Protein AF-A0A1I7RJM3-F1 (afdb_monomer_lite)

Structure (mmCIF, N/CA/C/O backbone):
data_AF-A0A1I7RJM3-F1
#
_entry.id   AF-A0A1I7RJM3-F1
#
loop_
_atom_site.group_PDB
_atom_site.id
_atom_site.type_symbol
_atom_site.label_atom_id
_atom_site.label_alt_id
_atom_site.label_comp_id
_atom_site.label_asym_id
_atom_site.label_entity_id
_atom_site.label_seq_id
_atom_site.pdbx_PDB_ins_code
_atom_site.Cartn_x
_atom_site.Cartn_y
_atom_site.Cartn_z
_atom_site.occupancy
_atom_site.B_iso_or_equiv
_atom_site.auth_seq_id
_atom_site.auth_comp_id
_atom_site.auth_asym_id
_atom_site.auth_atom_id
_atom_site.pdbx_PDB_model_num
ATOM 1 N N . MET A 1 1 ? -2.940 43.808 5.542 1.00 33.12 1 MET A N 1
ATOM 2 C CA . MET A 1 1 ? -1.547 43.300 5.617 1.00 33.12 1 MET A CA 1
ATOM 3 C C . MET A 1 1 ? -1.615 42.033 6.467 1.00 33.12 1 MET A C 1
ATOM 5 O O . MET A 1 1 ? -2.248 42.121 7.502 1.00 33.12 1 MET A O 1
ATOM 9 N N . LEU A 1 2 ? -1.160 40.829 6.110 1.00 25.95 2 LEU A N 1
ATOM 10 C CA . LEU A 1 2 ? -0.137 40.352 5.173 1.00 25.95 2 LEU A CA 1
ATOM 11 C C . LEU A 1 2 ? -0.704 39.413 4.082 1.00 25.95 2 LEU A C 1
ATOM 13 O O . LEU A 1 2 ? -1.675 38.698 4.305 1.00 25.95 2 LEU A O 1
ATOM 17 N N . LYS A 1 3 ? -0.027 39.395 2.926 1.00 37.03 3 LYS A N 1
ATOM 18 C CA . LYS A 1 3 ? -0.059 38.338 1.902 1.00 37.03 3 LYS A CA 1
ATOM 19 C C . LYS A 1 3 ? 1.188 37.456 2.063 1.00 37.03 3 LYS A C 1
ATOM 21 O O . LYS A 1 3 ? 2.277 38.000 2.203 1.00 37.03 3 LYS A O 1
ATOM 26 N N . ALA A 1 4 ? 1.027 36.144 1.915 1.00 34.59 4 ALA A N 1
ATOM 27 C CA . ALA A 1 4 ? 2.020 35.191 1.399 1.00 34.59 4 ALA A CA 1
ATOM 28 C C . ALA A 1 4 ? 1.207 34.019 0.808 1.00 34.59 4 ALA A C 1
ATOM 30 O O . ALA A 1 4 ? 0.365 33.462 1.502 1.00 34.59 4 ALA A O 1
ATOM 31 N N . HIS A 1 5 ? 1.107 33.875 -0.516 1.00 38.12 5 HIS A N 1
ATOM 32 C CA . HIS A 1 5 ? 2.053 33.253 -1.459 1.00 38.12 5 HIS A CA 1
ATOM 33 C C . HIS A 1 5 ? 2.178 31.734 -1.293 1.00 38.12 5 HIS A C 1
ATOM 35 O O . HIS A 1 5 ? 2.834 31.242 -0.386 1.00 38.12 5 HIS A O 1
ATOM 41 N N . GLY A 1 6 ? 1.568 31.025 -2.246 1.00 28.30 6 GLY A N 1
ATOM 42 C CA . GLY A 1 6 ? 1.671 29.584 -2.428 1.00 28.30 6 GLY A CA 1
ATOM 43 C C . GLY A 1 6 ? 0.385 29.034 -3.030 1.00 28.30 6 GLY A C 1
ATOM 44 O O . GLY A 1 6 ? -0.518 28.646 -2.299 1.00 28.30 6 GLY A O 1
ATOM 45 N N . GLN A 1 7 ? 0.279 28.995 -4.362 1.00 35.38 7 GLN A N 1
ATOM 46 C CA . GLN A 1 7 ? -0.638 28.044 -4.992 1.00 35.38 7 GLN A CA 1
ATOM 47 C C . GLN A 1 7 ? -0.068 26.649 -4.727 1.00 35.38 7 GLN A C 1
ATOM 49 O O . GLN A 1 7 ? 0.703 26.128 -5.528 1.00 35.38 7 GLN A O 1
ATOM 54 N N . PHE A 1 8 ? -0.423 26.048 -3.594 1.00 35.38 8 PHE A N 1
ATOM 55 C CA . PHE A 1 8 ? -0.376 24.600 -3.501 1.00 35.38 8 PHE A CA 1
ATOM 56 C C . PHE A 1 8 ? -1.519 24.094 -4.368 1.00 35.38 8 PHE A C 1
ATOM 58 O O . PHE A 1 8 ? -2.683 24.141 -3.980 1.00 35.38 8 PHE A O 1
ATOM 65 N N . LYS A 1 9 ? -1.188 23.675 -5.590 1.00 30.12 9 LYS A N 1
ATOM 66 C CA . LYS A 1 9 ? -2.050 22.740 -6.302 1.00 30.12 9 LYS A CA 1
ATOM 67 C C . LYS A 1 9 ? -2.017 21.451 -5.476 1.00 30.12 9 LYS A C 1
ATOM 69 O O . LYS A 1 9 ? -0.932 20.876 -5.372 1.00 30.12 9 LYS A O 1
ATOM 74 N N . PRO A 1 10 ? -3.124 20.994 -4.867 1.00 33.91 10 PRO A N 1
ATOM 75 C CA . PRO A 1 10 ? -3.176 19.607 -4.445 1.00 33.91 10 PRO A CA 1
ATOM 76 C C . PRO A 1 10 ? -3.015 18.780 -5.723 1.00 33.91 10 PRO A C 1
ATOM 78 O O . PRO A 1 10 ? -3.806 18.921 -6.654 1.00 33.91 10 PRO A O 1
ATOM 81 N N . PHE A 1 11 ? -1.937 18.005 -5.830 1.00 28.30 11 PHE A N 1
ATOM 82 C CA . PHE A 1 11 ? -1.889 16.932 -6.816 1.00 28.30 11 PHE A CA 1
ATOM 83 C C . PHE A 1 11 ? -2.932 15.897 -6.379 1.00 28.30 11 PHE A C 1
ATOM 85 O O . PHE A 1 11 ? -2.795 15.364 -5.278 1.00 28.30 11 PHE A O 1
ATOM 92 N N . PRO A 1 12 ? -3.968 15.605 -7.183 1.00 38.62 12 PRO A N 1
ATOM 93 C CA . PRO A 1 12 ? -4.835 14.473 -6.922 1.00 38.62 12 PRO A CA 1
ATOM 94 C C . PRO A 1 12 ? -4.105 13.217 -7.410 1.00 38.62 12 PRO A C 1
ATOM 96 O O . PRO A 1 12 ? -4.193 12.822 -8.568 1.00 38.62 12 PRO A O 1
ATOM 99 N N . PHE A 1 13 ? -3.307 12.638 -6.528 1.00 37.47 13 PHE A N 1
ATOM 100 C CA . PHE A 1 13 ? -2.887 11.239 -6.561 1.00 37.47 13 PHE A CA 1
ATOM 101 C C . PHE A 1 13 ? -3.242 10.787 -5.136 1.00 37.47 13 PHE A C 1
ATOM 103 O O . PHE A 1 13 ? -2.579 11.206 -4.200 1.00 37.47 13 PHE A O 1
ATOM 110 N N . ASP A 1 14 ? -4.345 10.093 -4.845 1.00 51.00 14 ASP A N 1
ATOM 111 C CA . ASP A 1 14 ? -4.669 8.785 -5.398 1.00 51.00 14 ASP A CA 1
ATOM 112 C C . ASP A 1 14 ? -6.103 8.325 -4.990 1.00 51.00 14 ASP A C 1
ATOM 114 O O . ASP A 1 14 ? -6.282 7.250 -4.430 1.00 51.00 14 ASP A O 1
ATOM 118 N N . ASP A 1 15 ? -7.157 9.086 -5.300 1.00 57.03 15 ASP A N 1
ATOM 119 C CA . ASP A 1 15 ? -8.531 8.881 -4.773 1.00 57.03 15 ASP A CA 1
ATOM 120 C C . ASP A 1 15 ? -9.396 7.803 -5.477 1.00 57.03 15 ASP A C 1
ATOM 122 O O . ASP A 1 15 ? -10.577 8.028 -5.744 1.00 57.03 15 ASP A O 1
ATOM 126 N N . GLU A 1 16 ? -8.859 6.615 -5.779 1.00 65.81 16 GLU A N 1
ATOM 127 C CA . GLU A 1 16 ? -9.742 5.468 -6.079 1.00 65.81 16 GLU A CA 1
ATOM 128 C C . GLU A 1 16 ? -9.911 4.621 -4.816 1.00 65.81 16 GLU A C 1
ATOM 130 O O . GLU A 1 16 ? -8.980 3.896 -4.446 1.00 65.81 16 GLU A O 1
ATOM 135 N N . PRO A 1 17 ? -11.068 4.702 -4.130 1.00 67.31 17 PRO A N 1
ATOM 136 C CA . PRO A 1 17 ? -11.304 3.894 -2.951 1.00 67.31 17 PRO A CA 1
ATOM 137 C C . PRO A 1 17 ? -11.338 2.415 -3.338 1.00 67.31 17 PRO A C 1
ATOM 139 O O . PRO A 1 17 ? -12.080 1.990 -4.228 1.00 67.31 17 PRO A O 1
ATOM 142 N N . LEU A 1 18 ? -10.529 1.623 -2.641 1.00 77.12 18 LEU A N 1
ATOM 143 C CA . LEU A 1 18 ? -10.629 0.169 -2.672 1.00 77.12 18 LEU A CA 1
ATOM 144 C C . LEU A 1 18 ? -11.888 -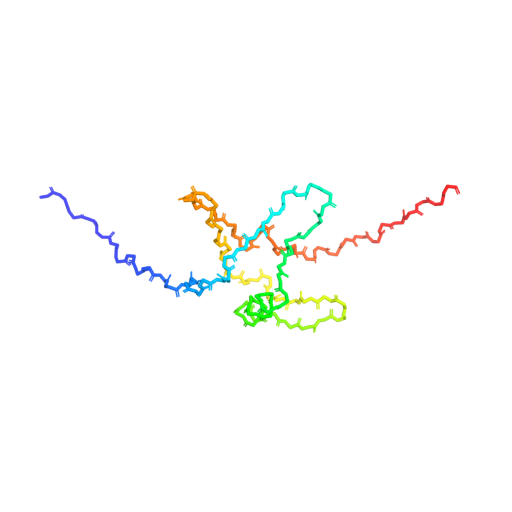0.281 -1.926 1.00 77.12 18 LEU A C 1
ATOM 146 O O . LEU A 1 18 ? -12.515 0.490 -1.191 1.00 77.12 18 LEU A O 1
ATOM 150 N N . SER A 1 19 ? -12.265 -1.541 -2.123 1.00 78.06 19 SER A N 1
ATOM 151 C CA . SER A 1 19 ? -13.451 -2.102 -1.481 1.00 78.06 19 SER A CA 1
ATOM 152 C C . SER A 1 19 ? -13.284 -2.055 0.047 1.00 78.06 19 SER A C 1
ATOM 154 O O . SER A 1 19 ? -12.228 -2.455 0.546 1.00 78.06 19 SER A O 1
ATOM 156 N N . PRO A 1 20 ? -14.285 -1.596 0.823 1.00 82.81 20 PRO A N 1
ATOM 157 C CA . PRO A 1 20 ? -14.214 -1.692 2.274 1.00 82.81 20 PRO A CA 1
ATOM 158 C C . PRO A 1 20 ? -14.127 -3.164 2.685 1.00 82.81 20 PRO A C 1
ATOM 160 O O . PRO A 1 20 ? -14.798 -4.024 2.112 1.00 82.81 20 PRO A O 1
ATOM 163 N N . GLY A 1 21 ? -13.304 -3.458 3.688 1.00 83.19 21 GLY A N 1
ATOM 164 C CA . GLY A 1 21 ? -13.040 -4.828 4.103 1.00 83.19 21 GLY A CA 1
ATOM 165 C C . GLY A 1 21 ? -12.536 -4.929 5.535 1.00 83.19 21 GLY A C 1
ATOM 166 O O . GLY A 1 21 ? -12.261 -3.928 6.197 1.00 83.19 21 GLY A O 1
ATOM 167 N N . LEU A 1 22 ? -12.430 -6.169 6.006 1.00 86.75 22 LEU A N 1
ATOM 168 C CA . LEU A 1 22 ? -11.774 -6.492 7.266 1.00 86.75 22 LEU A CA 1
ATOM 169 C C . LEU A 1 22 ? -10.263 -6.580 7.045 1.00 86.75 22 LEU A C 1
ATOM 171 O O . LEU A 1 22 ? -9.806 -7.098 6.027 1.00 86.75 22 LEU A O 1
ATOM 175 N N . ALA A 1 23 ? -9.501 -6.105 8.023 1.00 88.88 23 ALA A N 1
ATOM 176 C CA . ALA A 1 23 ? -8.050 -6.209 8.053 1.00 88.88 23 ALA A CA 1
ATOM 177 C C . ALA A 1 23 ? -7.607 -6.835 9.379 1.00 88.88 23 ALA A C 1
ATOM 179 O O . ALA A 1 23 ? -8.293 -6.700 10.394 1.00 88.88 23 ALA A O 1
ATOM 180 N N . MET A 1 24 ? -6.450 -7.496 9.368 1.00 92.44 24 MET A N 1
ATOM 181 C CA . MET A 1 24 ? -5.774 -7.979 10.571 1.00 92.44 24 MET A CA 1
ATOM 182 C C . MET A 1 24 ? -4.433 -7.266 10.721 1.00 92.44 24 MET A C 1
ATOM 184 O O . MET A 1 24 ? -3.735 -7.036 9.735 1.00 92.44 24 MET A O 1
ATOM 188 N N . THR A 1 25 ? -4.072 -6.923 11.953 1.00 92.50 25 THR A N 1
ATOM 189 C CA . THR A 1 25 ? -2.716 -6.480 12.279 1.00 92.50 25 THR A CA 1
ATOM 190 C C . THR A 1 25 ? -1.886 -7.705 12.635 1.00 92.50 25 THR A C 1
ATOM 192 O O . THR A 1 25 ? -2.179 -8.365 13.631 1.00 92.50 25 THR A O 1
ATOM 195 N N . ASP A 1 26 ? -0.867 -7.999 11.835 1.00 93.19 26 ASP A N 1
ATOM 196 C CA . ASP A 1 26 ? -0.008 -9.169 12.006 1.00 93.19 26 ASP A CA 1
ATOM 197 C C . ASP A 1 26 ? 1.466 -8.754 11.954 1.00 93.19 26 ASP A C 1
ATOM 199 O O . ASP A 1 26 ? 1.986 -8.403 10.896 1.00 93.19 26 ASP A O 1
ATOM 203 N N . THR A 1 27 ? 2.143 -8.785 13.104 1.00 93.94 27 THR A N 1
ATOM 204 C CA . THR A 1 27 ? 3.575 -8.462 13.205 1.00 93.94 27 THR A CA 1
ATOM 205 C C . THR A 1 27 ? 4.484 -9.563 12.653 1.00 93.94 27 THR A C 1
ATOM 207 O O . THR A 1 27 ? 5.684 -9.338 12.532 1.00 93.94 27 THR A O 1
ATOM 210 N N . GLY A 1 28 ? 3.949 -10.754 12.355 1.00 95.56 28 GLY A N 1
ATOM 211 C CA . GLY A 1 28 ? 4.679 -11.857 11.726 1.00 95.56 28 GLY A CA 1
ATOM 212 C C . GLY A 1 28 ? 4.717 -11.787 10.196 1.00 95.56 28 GLY A C 1
ATOM 213 O O . GLY A 1 28 ? 5.484 -12.524 9.576 1.00 95.56 28 GLY A O 1
ATOM 214 N N . SER A 1 29 ? 3.927 -10.902 9.580 1.00 90.06 29 SER A N 1
ATOM 215 C CA . SER A 1 29 ? 3.927 -10.682 8.132 1.00 90.06 29 SER A CA 1
ATOM 216 C C . SER A 1 29 ? 4.982 -9.655 7.719 1.00 90.06 29 SER A C 1
ATOM 218 O O . SER A 1 29 ? 5.163 -8.621 8.360 1.00 90.06 29 SER A O 1
ATOM 220 N N . THR A 1 30 ? 5.642 -9.905 6.589 1.00 88.94 30 THR A N 1
ATOM 221 C CA . THR A 1 30 ? 6.606 -8.979 5.975 1.00 88.94 30 THR A CA 1
ATOM 222 C C . THR A 1 30 ? 5.966 -8.012 4.978 1.00 88.94 30 THR A C 1
ATOM 224 O O . THR A 1 30 ? 6.643 -7.114 4.481 1.00 88.94 30 THR A O 1
ATOM 227 N N . VAL A 1 31 ? 4.679 -8.191 4.654 1.00 88.44 31 VAL A N 1
ATOM 228 C CA . VAL A 1 31 ? 3.987 -7.456 3.584 1.00 88.44 31 VAL A CA 1
ATOM 229 C C . VAL A 1 31 ? 2.583 -7.007 3.986 1.00 88.44 31 VAL A C 1
ATOM 231 O O . VAL A 1 31 ? 1.913 -7.635 4.810 1.00 88.44 31 VAL A O 1
ATOM 234 N N . ILE A 1 32 ? 2.103 -5.952 3.323 1.00 88.81 32 ILE A N 1
ATOM 235 C CA . ILE A 1 32 ? 0.685 -5.580 3.311 1.00 88.81 32 ILE A CA 1
ATOM 236 C C . ILE A 1 32 ? -0.014 -6.439 2.255 1.00 88.81 32 ILE A C 1
ATOM 238 O O . ILE A 1 32 ? 0.287 -6.341 1.066 1.00 88.81 32 ILE A O 1
ATOM 242 N N . SER A 1 33 ? -0.961 -7.266 2.689 1.00 89.12 33 SER A N 1
ATOM 243 C CA . SER A 1 33 ? -1.761 -8.111 1.798 1.00 89.12 33 SER A CA 1
ATOM 244 C C . SER A 1 33 ? -3.133 -7.493 1.538 1.00 89.12 33 SER A C 1
ATOM 246 O O . SER A 1 33 ? -3.747 -6.927 2.440 1.00 89.12 33 SER A O 1
ATOM 248 N N . ALA A 1 34 ? -3.628 -7.634 0.309 1.00 89.31 34 ALA A N 1
ATOM 249 C CA . ALA A 1 34 ? -4.945 -7.162 -0.108 1.00 89.31 34 ALA A CA 1
ATOM 250 C C . ALA A 1 34 ? -5.669 -8.233 -0.944 1.00 89.31 34 ALA A C 1
ATOM 252 O O . ALA A 1 34 ? -5.005 -9.078 -1.556 1.00 89.31 34 ALA A O 1
ATOM 253 N N . PRO A 1 35 ? -7.015 -8.209 -1.018 1.00 89.88 35 PRO A N 1
ATOM 254 C CA . PRO A 1 35 ? -7.764 -9.051 -1.944 1.00 89.88 35 PRO A CA 1
ATOM 255 C C . PRO A 1 35 ? -7.262 -8.884 -3.379 1.00 89.88 35 PRO A C 1
ATOM 257 O O . PRO A 1 35 ? -6.938 -7.775 -3.803 1.00 89.88 35 PRO A O 1
ATOM 260 N N . ARG A 1 36 ? -7.243 -9.976 -4.150 1.00 90.31 36 ARG A N 1
ATOM 261 C CA . ARG A 1 36 ? -6.626 -10.018 -5.485 1.00 90.31 36 ARG A CA 1
ATOM 262 C C . ARG A 1 36 ? -7.060 -8.873 -6.408 1.00 90.31 36 ARG A C 1
ATOM 264 O O . ARG A 1 36 ? -6.210 -8.254 -7.035 1.00 90.31 36 ARG A O 1
ATOM 271 N N . ALA A 1 37 ? -8.357 -8.577 -6.469 1.00 89.12 37 ALA A N 1
ATOM 272 C CA . ALA A 1 37 ? -8.883 -7.522 -7.335 1.00 89.12 37 ALA A CA 1
ATOM 273 C C . ALA A 1 37 ? -8.355 -6.128 -6.956 1.00 89.12 37 ALA A C 1
ATOM 275 O O . ALA A 1 37 ? -8.063 -5.315 -7.828 1.00 89.12 37 ALA A O 1
ATOM 276 N N . ASP A 1 38 ? -8.208 -5.854 -5.660 1.00 88.12 38 ASP A N 1
ATOM 277 C CA . ASP A 1 38 ? -7.698 -4.576 -5.170 1.00 88.12 38 ASP A CA 1
ATOM 278 C C . ASP A 1 38 ? -6.168 -4.513 -5.277 1.00 88.12 38 ASP A C 1
ATOM 280 O O . ASP A 1 38 ? -5.624 -3.491 -5.689 1.00 88.12 38 ASP A O 1
ATOM 284 N N . PHE A 1 39 ? -5.476 -5.630 -5.039 1.00 89.25 39 PHE A N 1
ATOM 285 C CA . PHE A 1 39 ? -4.048 -5.770 -5.327 1.00 89.25 39 PHE A CA 1
ATOM 286 C C . PHE A 1 39 ? -3.726 -5.464 -6.799 1.00 89.25 39 PHE A C 1
ATOM 288 O O . PHE A 1 39 ? -2.833 -4.669 -7.080 1.00 89.25 39 PHE A O 1
ATOM 295 N N . GLU A 1 40 ? -4.476 -6.032 -7.748 1.00 90.19 40 GLU A N 1
ATOM 296 C CA . GLU A 1 40 ? -4.279 -5.793 -9.184 1.00 90.19 40 GLU A CA 1
ATOM 297 C C . GLU A 1 40 ? -4.493 -4.314 -9.560 1.00 90.19 40 GLU A C 1
ATOM 299 O O . GLU A 1 40 ? -3.721 -3.765 -10.354 1.00 90.19 40 GLU A O 1
ATOM 304 N N . LYS A 1 41 ? -5.474 -3.632 -8.946 1.00 88.75 41 LYS A N 1
ATOM 305 C CA . LYS A 1 41 ? -5.663 -2.179 -9.106 1.00 88.75 41 LYS A CA 1
ATOM 306 C C . LYS A 1 41 ? -4.458 -1.395 -8.591 1.00 88.75 41 LYS A C 1
ATOM 308 O O . LYS A 1 41 ? -3.954 -0.539 -9.316 1.00 88.75 41 LYS A O 1
ATOM 313 N N . ILE A 1 42 ? -3.971 -1.710 -7.384 1.00 87.75 42 ILE A N 1
ATOM 314 C CA . ILE A 1 42 ? -2.791 -1.060 -6.791 1.00 87.75 42 ILE A CA 1
ATOM 315 C C . ILE A 1 42 ? -1.586 -1.236 -7.715 1.00 87.75 42 ILE A C 1
ATOM 317 O O . ILE A 1 42 ? -0.975 -0.244 -8.106 1.00 87.75 42 ILE A O 1
ATOM 321 N N . MET A 1 43 ? -1.278 -2.474 -8.121 1.00 90.06 43 MET A N 1
ATOM 322 C CA . MET A 1 43 ? -0.125 -2.776 -8.977 1.00 90.06 43 MET A CA 1
ATOM 323 C C . MET A 1 43 ? -0.184 -2.016 -10.304 1.00 90.06 43 MET A C 1
ATOM 325 O O . MET A 1 43 ? 0.813 -1.426 -10.722 1.00 90.06 43 MET A O 1
ATOM 329 N N . LYS A 1 44 ? -1.360 -1.962 -10.9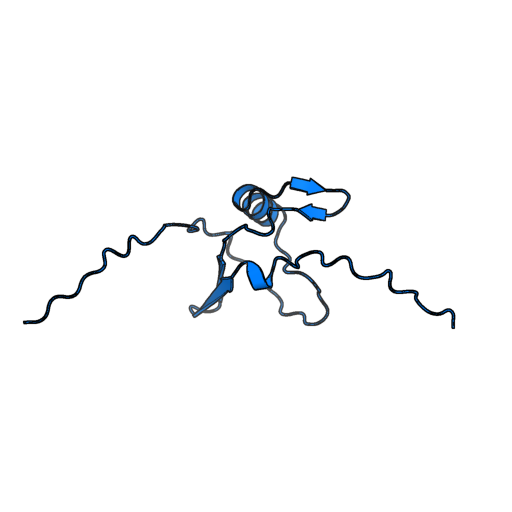44 1.00 90.12 44 LYS A N 1
ATOM 330 C CA . LYS A 1 44 ? -1.565 -1.186 -12.175 1.00 90.12 44 LYS A CA 1
ATOM 331 C C . LYS A 1 44 ? -1.301 0.306 -11.955 1.00 90.12 44 LYS A C 1
ATOM 333 O O . LYS A 1 44 ? -0.690 0.952 -12.805 1.00 90.12 44 LYS A O 1
ATOM 338 N N . LYS A 1 45 ? -1.746 0.845 -10.821 1.00 87.06 45 LYS A N 1
ATOM 339 C CA . LYS A 1 45 ? -1.640 2.266 -10.475 1.00 87.06 45 LYS A CA 1
ATOM 340 C C . LYS A 1 45 ? -0.204 2.699 -10.210 1.00 87.06 45 LYS A C 1
ATOM 342 O O . LYS A 1 45 ? 0.258 3.672 -10.802 1.00 87.06 45 LYS A O 1
ATOM 347 N N . ILE A 1 46 ? 0.537 1.910 -9.432 1.00 88.50 46 ILE A N 1
ATOM 348 C CA . ILE A 1 46 ? 1.967 2.143 -9.175 1.00 88.50 46 ILE A CA 1
ATOM 349 C C . ILE A 1 46 ? 2.861 1.705 -10.345 1.00 88.50 46 ILE A C 1
ATOM 351 O O . ILE A 1 46 ? 4.085 1.709 -10.214 1.00 88.50 46 ILE A O 1
ATOM 355 N N . LYS A 1 47 ? 2.265 1.308 -11.481 1.00 91.06 47 LYS A N 1
ATOM 356 C CA . LYS A 1 47 ? 2.952 0.823 -12.687 1.00 91.06 47 LYS A CA 1
ATOM 357 C C . LYS A 1 47 ? 3.939 -0.306 -12.384 1.00 91.06 47 LYS A C 1
ATOM 359 O O . LYS A 1 47 ? 5.008 -0.382 -12.987 1.00 91.06 47 LYS A O 1
ATOM 364 N N . ALA A 1 48 ? 3.586 -1.166 -11.432 1.00 91.00 48 ALA A N 1
ATOM 365 C CA . ALA A 1 48 ? 4.401 -2.315 -11.110 1.00 91.00 48 ALA A CA 1
ATOM 366 C C . ALA A 1 48 ? 4.335 -3.345 -12.240 1.00 91.00 48 ALA A C 1
ATOM 368 O O . ALA A 1 48 ? 3.294 -3.570 -12.861 1.00 91.00 48 ALA A O 1
ATOM 369 N N . THR A 1 49 ? 5.465 -3.991 -12.481 1.00 92.50 49 THR A N 1
ATOM 370 C CA . THR A 1 49 ? 5.630 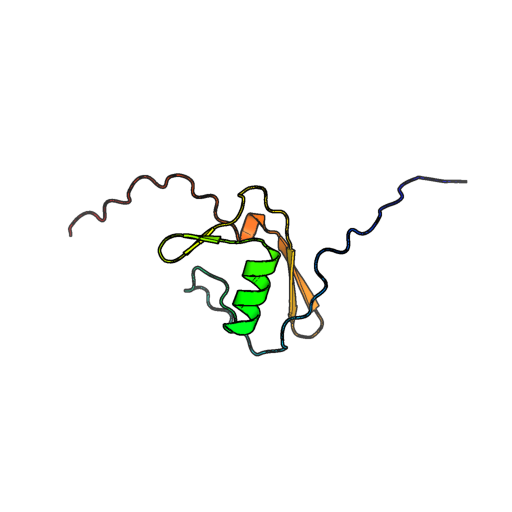-5.032 -13.489 1.00 92.50 49 THR A CA 1
ATOM 371 C C . THR A 1 49 ? 5.952 -6.356 -12.803 1.00 92.50 49 THR A C 1
ATOM 373 O O . THR A 1 49 ? 6.685 -6.362 -11.809 1.00 92.50 49 THR A O 1
ATOM 376 N N . PRO A 1 50 ? 5.406 -7.485 -13.283 1.00 91.44 50 PRO A N 1
ATOM 377 C CA . PRO A 1 50 ? 5.791 -8.792 -12.773 1.00 91.44 50 PRO A CA 1
ATOM 378 C C . PRO A 1 50 ? 7.285 -9.048 -13.004 1.00 91.44 50 PRO A C 1
ATOM 380 O O . PRO A 1 50 ? 7.789 -8.854 -14.110 1.00 91.44 50 PRO A O 1
ATOM 383 N N . TYR A 1 51 ? 7.978 -9.535 -11.981 1.00 88.06 51 TYR A N 1
ATOM 384 C CA . TYR A 1 51 ? 9.368 -9.968 -12.054 1.00 88.06 51 TYR A CA 1
ATOM 385 C C . TYR A 1 51 ? 9.555 -11.228 -11.210 1.00 88.06 51 TYR A C 1
ATOM 387 O O . TYR A 1 51 ? 9.463 -11.194 -9.982 1.00 88.06 51 TYR A O 1
ATOM 395 N N . LYS A 1 52 ? 9.819 -12.362 -11.871 1.00 90.44 52 LYS A N 1
ATOM 396 C CA . LYS A 1 52 ? 9.872 -13.690 -11.236 1.00 90.44 52 LYS A CA 1
ATOM 397 C C . LYS A 1 52 ? 8.593 -13.954 -10.420 1.00 90.44 52 LYS A C 1
ATOM 399 O O . LYS A 1 52 ? 7.510 -13.990 -10.991 1.00 90.44 52 LYS A O 1
ATOM 404 N N . SER A 1 53 ? 8.717 -14.136 -9.107 1.00 84.31 53 SER A N 1
ATOM 405 C CA . SER A 1 53 ? 7.618 -14.368 -8.163 1.00 84.31 53 SER A CA 1
ATOM 406 C C . SER A 1 53 ? 7.139 -13.094 -7.451 1.00 84.31 53 SER A C 1
ATOM 408 O O . SER A 1 53 ? 6.431 -13.193 -6.453 1.00 84.31 53 SER A O 1
ATOM 410 N N . ALA A 1 54 ? 7.553 -11.911 -7.912 1.00 85.62 54 ALA A N 1
ATOM 411 C CA . ALA A 1 54 ? 7.288 -10.625 -7.274 1.00 85.62 54 ALA A CA 1
ATOM 412 C C . ALA A 1 54 ? 6.786 -9.573 -8.278 1.00 85.62 54 ALA A C 1
ATOM 414 O O . ALA A 1 54 ? 6.678 -9.823 -9.481 1.00 85.62 54 ALA A O 1
ATOM 415 N N . TYR A 1 55 ? 6.490 -8.380 -7.764 1.00 87.88 55 TYR A N 1
ATOM 416 C CA . TYR A 1 55 ? 6.178 -7.187 -8.544 1.00 87.88 55 TYR A CA 1
ATOM 417 C C . TYR A 1 55 ? 7.221 -6.115 -8.246 1.00 87.88 55 TYR A C 1
ATOM 419 O O . TYR A 1 55 ? 7.529 -5.858 -7.085 1.00 87.88 55 TYR A O 1
ATOM 427 N N . MET A 1 56 ? 7.753 -5.486 -9.290 1.00 90.12 56 MET A N 1
ATOM 428 C CA . MET A 1 56 ? 8.726 -4.403 -9.173 1.00 90.12 56 MET A CA 1
ATOM 429 C C . MET A 1 56 ? 8.160 -3.120 -9.762 1.00 90.12 56 MET A C 1
ATOM 431 O O . MET A 1 56 ? 7.522 -3.136 -10.813 1.00 90.12 56 MET A O 1
ATOM 435 N N . THR A 1 57 ? 8.435 -1.999 -9.107 1.00 90.19 57 THR A N 1
ATOM 436 C CA . THR A 1 57 ? 8.196 -0.655 -9.642 1.00 90.19 57 THR A CA 1
ATOM 437 C C . THR A 1 57 ? 9.487 0.163 -9.559 1.00 90.19 57 THR A C 1
ATOM 439 O O . THR A 1 57 ? 10.505 -0.325 -9.068 1.00 90.19 57 THR A O 1
ATOM 442 N N . SER A 1 58 ? 9.471 1.395 -10.067 1.00 89.12 58 SER A N 1
ATOM 443 C CA . SER A 1 58 ? 10.609 2.306 -9.937 1.00 89.12 58 SER A CA 1
ATOM 444 C C . SER A 1 58 ? 10.926 2.566 -8.463 1.00 89.12 58 SER A C 1
ATOM 446 O O . SER A 1 58 ? 10.025 2.879 -7.690 1.00 89.12 58 SER A O 1
ATOM 448 N N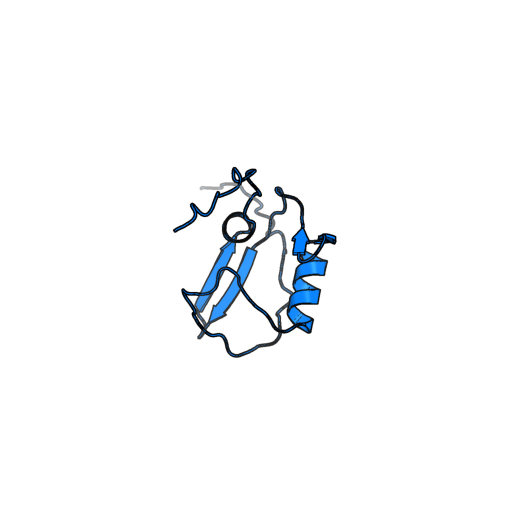 . CYS A 1 59 ? 12.206 2.550 -8.082 1.00 85.50 59 CYS A N 1
ATOM 449 C CA . CYS A 1 59 ? 12.627 2.984 -6.743 1.00 85.50 59 CYS A CA 1
ATOM 450 C C . CYS A 1 59 ? 12.313 4.467 -6.477 1.00 85.50 59 CYS A C 1
ATOM 452 O O . CYS A 1 59 ? 12.256 4.882 -5.327 1.00 85.50 59 CYS A O 1
ATOM 454 N N . SER A 1 60 ? 12.109 5.264 -7.532 1.00 86.19 60 SER A N 1
ATOM 455 C CA . SER A 1 60 ? 11.655 6.658 -7.454 1.00 86.19 60 SER A CA 1
ATOM 456 C C . SER A 1 60 ? 10.133 6.812 -7.564 1.00 86.19 60 SER A C 1
ATOM 458 O O . SER A 1 60 ? 9.643 7.907 -7.835 1.00 86.19 60 SER A O 1
ATOM 460 N N . ALA A 1 61 ? 9.371 5.720 -7.445 1.00 86.00 61 ALA A N 1
ATOM 461 C CA . ALA A 1 61 ? 7.919 5.793 -7.445 1.00 86.00 61 ALA A CA 1
ATOM 462 C C . ALA A 1 61 ? 7.425 6.493 -6.169 1.00 86.00 61 ALA A C 1
ATOM 464 O O . ALA A 1 61 ? 7.596 6.007 -5.050 1.00 86.00 61 ALA A O 1
ATOM 465 N N . GLU A 1 62 ? 6.764 7.627 -6.365 1.00 88.56 62 GLU A N 1
ATOM 466 C CA . GLU A 1 62 ? 6.133 8.413 -5.309 1.00 88.56 62 GLU A CA 1
ATOM 467 C C . GLU A 1 62 ? 4.644 8.056 -5.244 1.00 88.56 62 GLU A C 1
ATOM 469 O O . GLU A 1 62 ? 3.898 8.297 -6.195 1.00 88.56 62 GLU A O 1
ATOM 474 N N . PHE A 1 63 ? 4.207 7.459 -4.135 1.00 87.00 63 PHE A N 1
ATOM 475 C CA . PHE A 1 63 ? 2.793 7.205 -3.844 1.00 87.00 63 PHE A CA 1
ATOM 476 C C . PHE A 1 63 ? 2.555 7.153 -2.331 1.00 87.00 63 PHE A C 1
ATOM 478 O O . PHE A 1 63 ? 3.489 6.964 -1.553 1.00 87.00 63 PHE A O 1
ATOM 485 N N . THR A 1 64 ? 1.301 7.302 -1.902 1.00 89.69 64 THR A N 1
ATOM 486 C CA . THR A 1 64 ? 0.894 7.128 -0.500 1.00 89.69 64 THR A CA 1
ATOM 487 C C . THR A 1 64 ? -0.251 6.128 -0.433 1.00 89.69 64 THR A C 1
ATOM 489 O O . THR A 1 64 ? -1.237 6.265 -1.150 1.00 89.69 64 THR A O 1
ATOM 492 N N . LEU A 1 65 ? -0.139 5.119 0.431 1.00 88.38 65 LEU A N 1
ATOM 493 C CA . LEU A 1 65 ? -1.266 4.254 0.766 1.00 88.38 65 LEU A CA 1
ATOM 494 C C . LEU A 1 65 ? -2.086 4.909 1.877 1.00 88.38 65 LEU A C 1
ATOM 496 O O . LEU A 1 65 ? -1.572 5.181 2.965 1.00 88.38 65 LEU A O 1
ATOM 500 N N . HIS A 1 66 ? -3.365 5.143 1.598 1.00 89.94 66 HIS A N 1
ATOM 501 C CA . HIS A 1 66 ? -4.315 5.721 2.541 1.00 89.94 66 HIS A CA 1
ATOM 502 C C . HIS A 1 66 ? -5.180 4.614 3.146 1.00 89.94 66 HIS A C 1
ATOM 504 O O . HIS A 1 66 ? -5.909 3.925 2.433 1.00 89.94 66 HIS A O 1
ATOM 510 N N . PHE A 1 67 ? -5.134 4.460 4.469 1.00 87.38 67 PHE A N 1
ATOM 511 C CA . PHE A 1 67 ? -6.035 3.577 5.208 1.00 87.38 67 PHE A CA 1
ATOM 512 C C . PHE A 1 67 ? -7.006 4.411 6.029 1.00 87.38 67 PHE A C 1
ATOM 514 O O . PHE A 1 67 ? -6.591 5.258 6.818 1.00 87.38 67 PHE A O 1
ATOM 521 N N . LYS A 1 68 ? -8.302 4.128 5.895 1.00 90.06 68 LYS A N 1
ATOM 522 C CA . LYS A 1 68 ? -9.339 4.698 6.754 1.00 90.06 68 LYS A CA 1
ATOM 523 C C . LYS A 1 68 ? -9.878 3.619 7.683 1.00 90.06 68 LYS A C 1
ATOM 525 O O . LYS A 1 68 ? -10.627 2.747 7.256 1.00 90.06 68 LYS A O 1
ATOM 530 N N . ILE A 1 69 ? -9.498 3.682 8.955 1.00 86.88 69 ILE A N 1
ATOM 531 C CA . ILE A 1 69 ? -9.864 2.694 9.977 1.00 86.88 69 ILE A CA 1
ATOM 532 C C . ILE A 1 69 ? -10.656 3.414 11.063 1.00 86.88 69 ILE A C 1
ATOM 534 O O . ILE A 1 69 ? -10.158 4.359 11.670 1.00 86.88 69 ILE A O 1
ATOM 538 N N . ALA A 1 70 ? -11.904 2.991 11.289 1.00 87.00 70 ALA A N 1
ATOM 539 C CA . ALA A 1 70 ? -12.802 3.589 12.285 1.00 87.00 70 ALA A CA 1
ATOM 540 C C . ALA A 1 70 ? -12.900 5.132 12.194 1.00 87.00 70 ALA A C 1
ATOM 542 O O . ALA A 1 70 ? -12.937 5.831 13.202 1.00 87.00 70 ALA A O 1
ATOM 543 N N . GLY A 1 71 ? -12.902 5.676 10.971 1.00 85.56 71 GLY A N 1
ATOM 544 C CA . GLY A 1 71 ? -12.980 7.121 10.721 1.00 85.56 71 GLY A CA 1
ATOM 545 C C . GLY A 1 71 ? -11.655 7.881 10.850 1.00 85.56 71 GLY A C 1
ATOM 546 O O . GLY A 1 71 ? -11.616 9.056 10.498 1.00 85.56 71 GLY A O 1
ATOM 547 N N . LYS A 1 72 ? -10.574 7.224 11.282 1.00 90.25 72 LYS A N 1
ATOM 548 C CA . LYS A 1 72 ? -9.226 7.795 11.316 1.00 90.25 72 LYS A CA 1
ATOM 549 C C . LYS A 1 72 ? -8.455 7.445 10.049 1.00 90.25 72 LYS A C 1
ATOM 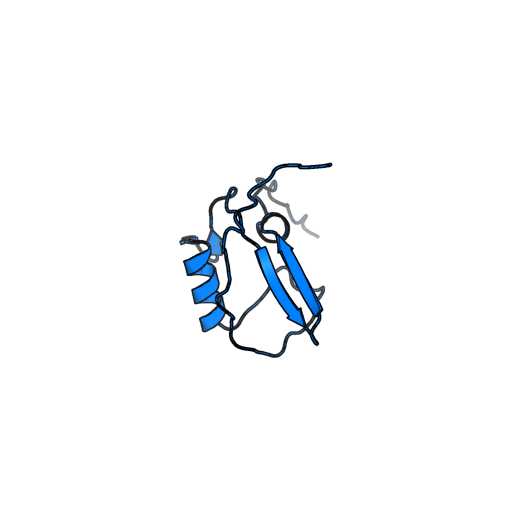551 O O . LYS A 1 72 ? -8.498 6.306 9.586 1.00 90.25 72 LYS A O 1
ATOM 556 N N . GLU A 1 73 ? -7.737 8.428 9.523 1.00 92.75 73 GLU A N 1
ATOM 557 C CA . GLU A 1 73 ? -6.901 8.285 8.333 1.00 92.75 73 GLU A CA 1
ATOM 558 C C . GLU A 1 73 ? -5.441 8.042 8.720 1.00 92.75 73 GLU A C 1
ATOM 560 O O . GLU A 1 73 ? -4.895 8.681 9.625 1.00 92.75 73 GLU A O 1
ATOM 565 N N . PHE A 1 74 ? -4.823 7.088 8.033 1.00 89.50 74 PHE A N 1
ATOM 566 C CA . PHE A 1 74 ? -3.423 6.718 8.164 1.00 89.50 74 PHE A CA 1
ATOM 567 C C . PHE A 1 74 ? -2.773 6.772 6.786 1.00 89.50 74 PHE A C 1
ATOM 569 O O . PHE A 1 74 ? -3.346 6.295 5.805 1.00 89.50 74 PHE A O 1
ATOM 576 N N . HIS A 1 75 ? -1.571 7.337 6.728 1.00 93.38 75 HIS A N 1
ATOM 577 C CA . HIS A 1 75 ? -0.837 7.575 5.491 1.00 93.38 75 HIS A CA 1
ATOM 578 C C . HIS A 1 75 ? 0.493 6.841 5.541 1.00 93.38 75 HIS A C 1
ATOM 580 O O . HIS A 1 75 ? 1.320 7.125 6.408 1.00 93.38 75 HIS A O 1
ATOM 586 N N . ILE A 1 76 ? 0.684 5.901 4.618 1.00 89.44 76 ILE A N 1
ATOM 587 C CA . ILE A 1 76 ? 1.927 5.145 4.482 1.00 89.44 76 ILE A CA 1
ATOM 588 C C . ILE A 1 76 ? 2.600 5.572 3.174 1.00 89.44 76 ILE A C 1
ATOM 590 O O . ILE A 1 76 ? 2.147 5.171 2.099 1.00 89.44 76 ILE A O 1
ATOM 594 N N . PRO A 1 77 ? 3.641 6.414 3.231 1.00 91.25 77 PRO A N 1
ATOM 595 C CA . PRO A 1 77 ? 4.353 6.857 2.039 1.00 91.25 77 PRO A CA 1
ATOM 596 C C . PRO A 1 77 ? 5.174 5.717 1.419 1.00 91.25 77 PRO A C 1
ATOM 598 O O . PRO A 1 77 ? 5.604 4.793 2.115 1.00 91.25 77 PRO A O 1
ATOM 601 N N . SER A 1 78 ? 5.422 5.800 0.110 1.00 88.81 78 SER A N 1
ATOM 602 C CA . SER A 1 78 ? 6.046 4.738 -0.691 1.00 88.81 78 SER A CA 1
ATOM 603 C C . SER A 1 78 ? 7.392 4.265 -0.143 1.00 88.81 78 SER A C 1
ATOM 605 O O . SER A 1 78 ? 7.653 3.065 -0.146 1.00 88.81 78 SER A O 1
ATOM 607 N N . TYR A 1 79 ? 8.210 5.157 0.421 1.00 87.31 79 TYR A N 1
ATOM 608 C CA . TYR A 1 79 ? 9.511 4.802 1.004 1.00 87.31 79 TYR A CA 1
ATOM 609 C C . TYR A 1 79 ? 9.430 3.840 2.207 1.00 87.31 79 TYR A C 1
ATOM 611 O O . TYR A 1 79 ? 10.443 3.259 2.583 1.00 87.31 79 TYR A O 1
ATOM 619 N N . GLN A 1 80 ? 8.256 3.668 2.830 1.00 87.9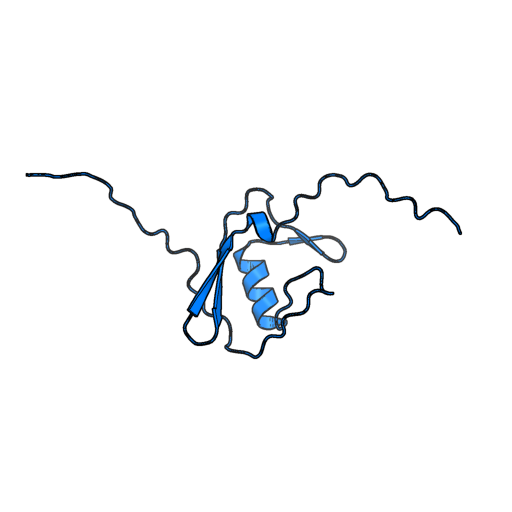4 80 GLN A N 1
ATOM 620 C CA . GLN A 1 80 ? 8.049 2.686 3.906 1.00 87.94 80 GLN A CA 1
ATOM 621 C C . GLN A 1 80 ? 7.634 1.303 3.384 1.00 87.94 80 GLN A C 1
ATOM 623 O O . GLN A 1 80 ? 7.730 0.326 4.122 1.00 87.94 80 GLN A O 1
ATOM 628 N N . VAL A 1 81 ? 7.150 1.212 2.140 1.00 86.75 81 VAL A N 1
ATOM 629 C CA . VAL A 1 81 ? 6.580 -0.018 1.553 1.00 86.75 81 VAL A CA 1
ATOM 630 C C . VAL A 1 81 ? 7.353 -0.542 0.351 1.00 86.75 81 VAL A C 1
ATOM 632 O O . VAL A 1 81 ? 7.204 -1.708 0.001 1.00 86.75 81 VAL A O 1
ATOM 635 N N . LEU A 1 82 ? 8.172 0.296 -0.281 1.00 85.31 82 LEU A N 1
ATOM 636 C CA . LEU A 1 82 ? 9.133 -0.109 -1.292 1.00 85.31 82 LEU A CA 1
ATOM 637 C C . LEU A 1 82 ? 10.473 -0.372 -0.601 1.00 85.31 82 LEU A C 1
ATOM 639 O O . LEU A 1 82 ? 11.247 0.570 -0.410 1.00 85.31 82 LEU A O 1
ATOM 643 N N . PRO A 1 83 ? 10.785 -1.624 -0.219 1.00 72.38 83 PRO A N 1
ATOM 644 C CA . PRO A 1 83 ? 12.150 -1.949 0.135 1.00 72.38 83 PRO A CA 1
ATOM 645 C C . PRO A 1 83 ? 12.997 -1.712 -1.114 1.00 72.38 83 PRO A C 1
ATOM 647 O O . PRO A 1 83 ? 12.798 -2.349 -2.149 1.00 72.38 83 PRO A O 1
ATOM 650 N N . ILE A 1 84 ? 13.935 -0.772 -1.034 1.00 65.06 84 ILE A N 1
ATOM 651 C CA . ILE A 1 84 ? 15.008 -0.718 -2.019 1.00 65.06 84 ILE A CA 1
ATOM 652 C C . ILE A 1 84 ? 15.725 -2.051 -1.858 1.00 65.06 84 ILE A C 1
ATOM 654 O O . ILE A 1 84 ? 16.179 -2.368 -0.756 1.00 65.06 84 ILE A O 1
ATOM 658 N N . GLU A 1 85 ? 15.792 -2.841 -2.929 1.00 57.03 85 GLU A N 1
ATOM 659 C CA . GLU A 1 85 ? 16.689 -3.988 -2.995 1.00 57.03 85 GLU A CA 1
ATOM 660 C C . GLU A 1 85 ? 18.119 -3.431 -2.950 1.00 57.03 85 GLU A C 1
ATOM 662 O O . GLU A 1 85 ? 18.810 -3.287 -3.954 1.00 57.03 85 GLU A O 1
ATOM 667 N N . LEU A 1 86 ? 18.560 -3.038 -1.752 1.00 42.25 86 LEU A N 1
ATOM 668 C CA . LEU A 1 86 ? 19.957 -3.110 -1.391 1.00 42.25 86 LEU A CA 1
ATOM 669 C C . LEU A 1 86 ? 20.311 -4.557 -1.694 1.00 42.25 86 LEU A C 1
ATOM 671 O O . LEU A 1 86 ? 19.613 -5.449 -1.216 1.00 42.25 86 LEU A O 1
ATOM 675 N N . GLN A 1 87 ? 21.319 -4.789 -2.532 1.00 40.09 87 GLN A N 1
ATOM 676 C CA . GLN A 1 87 ? 21.914 -6.110 -2.685 1.00 40.09 87 GLN A CA 1
ATOM 677 C C . GLN A 1 87 ? 22.248 -6.610 -1.281 1.00 40.09 87 GLN A C 1
ATOM 679 O O . GLN A 1 87 ? 23.280 -6.252 -0.716 1.00 40.09 87 GLN A O 1
ATOM 684 N N . LEU A 1 88 ? 21.331 -7.362 -0.674 1.00 43.12 88 LEU A N 1
ATOM 685 C CA . LEU A 1 88 ? 21.578 -7.987 0.602 1.00 43.12 88 LEU A CA 1
ATOM 686 C C . LEU A 1 88 ? 22.662 -9.014 0.284 1.00 43.12 88 LEU A C 1
ATOM 688 O O . LEU A 1 88 ? 22.431 -9.868 -0.581 1.00 43.12 88 LEU A O 1
ATOM 692 N N . PRO A 1 89 ? 23.862 -8.917 0.888 1.00 37.38 89 PRO A N 1
ATOM 693 C CA . PRO A 1 89 ? 24.836 -9.982 0.747 1.00 37.38 89 PRO A CA 1
ATOM 694 C C . PRO A 1 89 ? 24.128 -11.272 1.155 1.00 37.38 89 PRO A C 1
ATOM 696 O O . PRO A 1 89 ? 23.400 -11.289 2.149 1.00 37.38 89 PRO A O 1
ATOM 699 N N . SER A 1 90 ? 24.269 -12.306 0.326 1.00 44.22 90 SER A N 1
ATOM 700 C CA . SER A 1 90 ? 23.670 -13.621 0.540 1.00 44.22 90 SER A CA 1
ATOM 701 C C . SER A 1 90 ? 23.813 -14.016 2.008 1.00 44.22 90 SER A C 1
ATOM 703 O O . SER A 1 90 ? 24.933 -14.210 2.482 1.00 44.22 90 SER A O 1
ATOM 705 N N . TYR A 1 91 ? 22.696 -14.079 2.731 1.00 42.19 91 TYR A N 1
ATOM 706 C CA . TYR A 1 91 ? 22.691 -14.552 4.107 1.00 42.19 91 TYR A CA 1
ATOM 707 C C . TYR A 1 91 ? 22.968 -16.056 4.062 1.00 42.19 91 TYR A C 1
ATOM 709 O O . TYR A 1 91 ? 22.101 -16.845 3.687 1.00 42.19 91 TYR A O 1
ATOM 717 N N . ASP A 1 92 ? 24.207 -16.435 4.372 1.00 46.34 92 ASP A N 1
ATOM 718 C CA . ASP A 1 92 ? 24.601 -17.826 4.556 1.00 46.34 92 ASP A CA 1
ATOM 719 C C . ASP A 1 92 ? 23.973 -18.302 5.871 1.00 46.34 92 ASP A C 1
ATOM 721 O O . ASP A 1 92 ? 24.384 -17.894 6.962 1.00 46.34 92 ASP A O 1
ATOM 725 N N . PHE A 1 93 ? 22.905 -19.099 5.772 1.00 46.06 93 PHE A N 1
ATOM 726 C CA . PHE A 1 93 ? 22.378 -19.837 6.914 1.00 46.06 93 PHE A CA 1
ATOM 727 C C . PHE A 1 93 ? 23.448 -20.857 7.296 1.00 46.06 93 PHE A C 1
ATOM 729 O O . PHE A 1 93 ? 23.495 -21.964 6.756 1.00 46.06 93 PHE A O 1
ATOM 736 N N . GLY A 1 94 ? 24.330 -20.441 8.207 1.00 39.81 94 GLY A N 1
ATOM 737 C CA . GLY A 1 94 ? 25.310 -21.305 8.836 1.00 39.81 94 GLY A CA 1
ATOM 738 C C . GLY A 1 94 ? 24.647 -22.624 9.213 1.00 39.81 94 GLY A C 1
ATOM 739 O O . GLY A 1 94 ? 23.650 -22.651 9.938 1.00 39.81 94 GLY A O 1
ATOM 740 N N . LYS A 1 95 ? 25.180 -23.706 8.643 1.00 44.56 95 LYS A N 1
ATOM 741 C CA . LYS A 1 95 ? 24.802 -25.077 8.968 1.00 44.56 95 LYS A CA 1
ATOM 742 C C . LYS A 1 95 ? 24.926 -25.260 10.482 1.00 44.56 95 LYS A C 1
ATOM 744 O O . LYS A 1 95 ? 26.003 -25.021 11.028 1.00 44.56 95 LYS A O 1
ATOM 749 N N . GLN A 1 96 ? 23.821 -25.634 11.124 1.00 43.38 96 GLN A N 1
ATOM 750 C CA . GLN A 1 96 ? 23.847 -26.245 12.454 1.00 43.38 96 GLN A CA 1
ATOM 751 C C . GLN A 1 96 ? 24.489 -27.630 12.375 1.00 43.38 96 GLN A C 1
ATOM 753 O O . GLN A 1 96 ? 24.302 -28.300 11.330 1.00 43.38 96 GLN A O 1
#

Radius of gyration: 18.25 Å; chains: 1; bounding box: 40×70×27 Å

Secondary structure (DSSP, 8-state):
----------------PPPP------TT-SS----HHHHHHHHHHTT-EEETTEEE--TT---EEEEEETTEEEEEEGGGTS--------------

Organism: Bursaphelenchus xylophilus (NCBI:txid6326)

InterPro domains:
  IPR021109 Aspartic peptidase domain superfamily [G3DSA:2.40.70.10] (6-94)
  IPR021109 Aspartic peptidase domain superfamily [SSF50630] (18-81)
  IPR033121 Peptidase family A1 domain [PF00026] (23-81)

Foldseek 3Di:
DDDDDDPPPPDPPDPDDDDDDDDDDDPPDPADDDPPVVVVVVCVSLVWDDDDPDTDHDPPRWHWDWDQDPNDIDTDIPVNHDDDPPVPPPPPPPDD

Sequence (96 aa):
MLKAHGQFKPFPFDDEPLSPGLAMTDTGSTVISAPRADFEKIMKKIKATPYKSAYMTSCSAEFTLHFKIAGKEFHIPSYQVLPIELQLPSYDFGKQ

pLDDT: mean 73.98, std 22.4, range [25.95, 95.56]